Protein AF-A0A6J4XNP6-F1 (afdb_monomer_lite)

Sequence (85 aa):
MIKSKKVPIQIYLDPDQFKMIDLLSKSRNTSKAATIRNCIAKYLENLPLENDPALNLINLGASEKKDISAKHDDYLTESNRWNSE

Radius of gyration: 23.58 Å; chains: 1; bounding box: 70×32×32 Å

Structure (mmCIF, N/CA/C/O backbone):
data_AF-A0A6J4XNP6-F1
#
_entry.id   AF-A0A6J4XNP6-F1
#
loop_
_atom_site.group_PDB
_atom_site.id
_atom_site.type_symbol
_atom_site.label_atom_id
_atom_site.label_alt_id
_atom_site.label_comp_id
_atom_site.label_asym_id
_atom_site.label_entity_id
_atom_site.label_seq_id
_atom_site.pdbx_PDB_ins_code
_atom_site.Cartn_x
_atom_site.Cartn_y
_atom_site.Cartn_z
_atom_site.occupancy
_atom_site.B_iso_or_equiv
_atom_site.auth_seq_id
_atom_site.auth_comp_id
_atom_site.auth_asym_id
_atom_site.auth_atom_id
_atom_site.pdbx_PDB_model_num
ATOM 1 N N . MET A 1 1 ? 9.616 -18.143 5.745 1.00 40.34 1 MET A N 1
ATOM 2 C CA . MET A 1 1 ? 8.948 -17.022 5.045 1.00 40.34 1 MET A CA 1
ATOM 3 C C . MET A 1 1 ? 9.716 -15.746 5.369 1.00 40.34 1 MET A C 1
ATOM 5 O O . MET A 1 1 ? 9.658 -15.292 6.506 1.00 40.34 1 MET A O 1
ATOM 9 N N . ILE A 1 2 ? 10.538 -15.239 4.446 1.00 46.22 2 ILE A N 1
ATOM 10 C CA . ILE A 1 2 ? 11.381 -14.061 4.709 1.00 46.22 2 ILE A CA 1
ATOM 11 C C . ILE A 1 2 ? 10.461 -12.839 4.736 1.00 46.22 2 ILE A C 1
ATOM 13 O O . ILE A 1 2 ? 9.861 -12.472 3.731 1.00 46.22 2 ILE A O 1
ATOM 17 N N . LYS A 1 3 ? 10.281 -12.248 5.917 1.00 56.88 3 LYS A N 1
ATOM 18 C CA . LYS A 1 3 ? 9.453 -11.056 6.105 1.00 56.88 3 LYS A CA 1
ATOM 19 C C . LYS A 1 3 ? 10.258 -9.861 5.588 1.00 56.88 3 LYS A C 1
ATOM 21 O O . LYS A 1 3 ? 11.151 -9.388 6.287 1.00 56.88 3 LYS A O 1
ATOM 26 N N . SER A 1 4 ? 9.985 -9.404 4.366 1.00 69.06 4 SER A N 1
ATOM 27 C CA . SER A 1 4 ? 10.644 -8.221 3.797 1.00 69.06 4 SER A CA 1
ATOM 28 C C . SER A 1 4 ? 10.478 -7.031 4.747 1.00 69.06 4 SER A C 1
ATOM 30 O O . SER A 1 4 ? 9.363 -6.736 5.196 1.00 69.06 4 SER A O 1
ATOM 32 N N . LYS A 1 5 ? 11.587 -6.369 5.103 1.00 82.69 5 LYS A N 1
ATOM 33 C CA . LYS A 1 5 ? 11.554 -5.186 5.972 1.00 82.69 5 LYS A CA 1
ATOM 34 C C . LYS A 1 5 ? 10.749 -4.088 5.273 1.00 82.69 5 LYS A C 1
ATOM 36 O O . LYS A 1 5 ? 11.043 -3.726 4.140 1.00 82.69 5 LYS A O 1
ATOM 41 N N . LYS A 1 6 ? 9.716 -3.575 5.945 1.00 82.00 6 LYS A N 1
ATOM 42 C CA . LYS A 1 6 ? 8.929 -2.441 5.443 1.00 82.00 6 LYS A CA 1
ATOM 43 C C . LYS A 1 6 ? 9.708 -1.156 5.697 1.00 82.00 6 LYS A C 1
ATOM 45 O O . LYS A 1 6 ? 10.143 -0.935 6.825 1.00 82.00 6 LYS A O 1
ATOM 50 N N . VAL A 1 7 ? 9.837 -0.319 4.675 1.00 88.12 7 VAL A N 1
ATOM 51 C CA . VAL A 1 7 ? 10.421 1.021 4.799 1.00 88.12 7 VAL A CA 1
ATOM 52 C C . VAL A 1 7 ? 9.295 2.009 5.132 1.00 88.12 7 VAL A C 1
ATOM 54 O O . VAL A 1 7 ? 8.286 2.018 4.420 1.00 88.12 7 VAL A O 1
ATOM 57 N N . PRO A 1 8 ? 9.393 2.787 6.226 1.00 87.06 8 PRO A N 1
ATOM 58 C CA . PRO A 1 8 ? 8.408 3.816 6.534 1.00 87.06 8 PRO A CA 1
ATOM 59 C C . PRO A 1 8 ? 8.555 4.981 5.553 1.00 87.06 8 PRO A C 1
ATOM 61 O O . PRO A 1 8 ? 9.658 5.456 5.307 1.00 87.06 8 PRO A O 1
ATOM 64 N N . ILE A 1 9 ? 7.435 5.4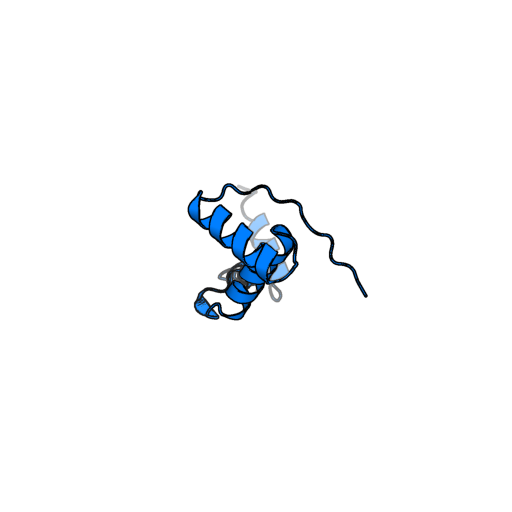41 5.000 1.00 88.69 9 ILE A N 1
ATOM 65 C CA . ILE A 1 9 ? 7.384 6.584 4.086 1.00 88.69 9 ILE A CA 1
ATOM 66 C C . ILE A 1 9 ? 6.226 7.471 4.539 1.00 88.69 9 ILE A C 1
ATOM 68 O O . ILE A 1 9 ? 5.119 6.975 4.768 1.00 88.69 9 ILE A O 1
ATOM 72 N N . GLN A 1 10 ? 6.485 8.769 4.674 1.00 90.25 10 GLN A N 1
ATOM 73 C CA . GLN A 1 10 ? 5.457 9.783 4.875 1.00 90.25 10 GLN A CA 1
ATOM 74 C C . GLN A 1 10 ? 5.117 10.401 3.520 1.00 90.25 10 GLN A C 1
ATOM 76 O O . GLN A 1 10 ? 6.008 10.827 2.792 1.00 90.25 10 GLN A O 1
ATOM 81 N N . ILE A 1 11 ? 3.830 10.436 3.185 1.00 87.81 11 ILE A N 1
ATOM 82 C CA . ILE A 1 11 ? 3.321 11.042 1.954 1.00 87.81 11 ILE A CA 1
ATOM 83 C C . ILE A 1 11 ? 2.168 11.980 2.293 1.00 87.81 11 ILE A C 1
ATOM 85 O O . ILE A 1 11 ? 1.384 11.702 3.203 1.00 87.81 11 ILE A O 1
ATOM 89 N N . TYR A 1 12 ? 2.068 13.075 1.550 1.00 92.88 12 TYR A N 1
ATOM 90 C CA . TYR A 1 12 ? 0.890 13.932 1.561 1.00 92.88 12 TYR A CA 1
ATOM 91 C C . TYR A 1 12 ? -0.097 13.414 0.520 1.00 92.88 12 TYR A C 1
ATOM 93 O O . TYR A 1 12 ? 0.303 12.990 -0.562 1.00 92.88 12 TYR A O 1
ATOM 101 N N . LEU A 1 13 ? -1.375 13.406 0.881 1.00 91.75 13 LEU A N 1
ATOM 102 C CA . LEU A 1 13 ? -2.467 12.987 0.014 1.00 91.75 13 LEU A CA 1
ATOM 103 C C . LEU A 1 13 ? -3.425 14.151 -0.148 1.00 91.75 13 LEU A C 1
ATOM 105 O O . LEU A 1 13 ? -3.691 14.870 0.820 1.00 91.75 13 LEU A O 1
ATOM 109 N N . ASP A 1 14 ? -4.001 14.268 -1.337 1.00 96.06 14 ASP A N 1
ATOM 110 C CA . ASP A 1 14 ? -5.105 15.192 -1.536 1.00 96.06 14 ASP A CA 1
ATOM 111 C C . ASP A 1 14 ? -6.300 14.774 -0.660 1.00 96.06 14 ASP A C 1
ATOM 113 O O . ASP A 1 14 ? -6.502 13.575 -0.408 1.00 96.06 14 ASP A O 1
ATOM 117 N N . PRO A 1 15 ? -7.143 15.725 -0.215 1.00 96.00 15 PRO A N 1
ATOM 118 C CA . PRO A 1 15 ? -8.297 15.415 0.628 1.00 96.00 15 PRO A CA 1
ATOM 119 C C . PRO A 1 15 ? -9.202 14.326 0.041 1.00 96.00 15 PRO A C 1
ATOM 121 O O . PRO A 1 15 ? -9.720 13.480 0.773 1.00 96.00 15 PRO A O 1
ATOM 124 N N . ASP A 1 16 ? -9.364 14.305 -1.281 1.00 94.62 16 ASP A N 1
ATOM 125 C CA . ASP A 1 16 ? -10.220 13.332 -1.957 1.00 94.62 16 ASP A CA 1
ATOM 126 C C . ASP A 1 16 ? -9.576 11.946 -2.057 1.00 94.62 16 ASP A C 1
ATOM 128 O O . ASP A 1 16 ? -10.260 10.936 -1.869 1.00 94.62 16 ASP A O 1
ATOM 132 N N . GLN A 1 17 ? -8.251 11.873 -2.223 1.00 92.31 17 GLN A N 1
ATOM 133 C CA . GLN A 1 17 ? -7.510 10.612 -2.134 1.00 92.31 17 GLN A CA 1
ATOM 134 C C . GLN A 1 17 ? -7.631 10.012 -0.728 1.00 92.31 17 GLN A C 1
ATOM 136 O O . GLN A 1 17 ? -7.889 8.815 -0.581 1.00 92.31 17 GLN A O 1
ATOM 141 N N . PHE A 1 18 ? -7.509 10.843 0.314 1.00 94.25 18 PHE A N 1
ATOM 142 C CA . PHE A 1 18 ? -7.669 10.402 1.698 1.00 94.25 18 PHE A CA 1
ATOM 143 C C . PHE A 1 18 ? -9.074 9.849 1.968 1.00 94.25 18 PHE A C 1
ATOM 145 O O . PHE A 1 18 ? -9.197 8.751 2.518 1.00 94.25 18 PHE A O 1
ATOM 152 N N . LYS A 1 19 ? -10.128 10.561 1.541 1.00 96.50 19 LYS A N 1
ATOM 153 C CA . LYS A 1 19 ? -11.521 10.088 1.655 1.00 96.50 19 LYS A CA 1
ATOM 154 C C . LYS A 1 19 ? -11.711 8.746 0.951 1.00 96.50 19 LYS A C 1
ATOM 156 O O . LYS A 1 19 ? -12.294 7.829 1.526 1.00 96.50 19 LYS A O 1
ATOM 161 N N . MET A 1 20 ? -11.184 8.607 -0.266 1.00 94.94 20 MET A N 1
ATOM 162 C CA . MET A 1 20 ? -11.313 7.377 -1.044 1.00 94.94 20 MET A CA 1
ATOM 163 C C . MET A 1 20 ? -10.610 6.198 -0.362 1.00 94.94 20 MET A C 1
ATOM 165 O O . MET A 1 20 ? -11.185 5.117 -0.232 1.00 94.94 20 MET A O 1
ATOM 169 N N . ILE A 1 21 ? -9.390 6.407 0.143 1.00 95.19 21 ILE A N 1
ATOM 170 C CA . ILE A 1 21 ? -8.648 5.386 0.893 1.00 95.19 21 ILE A CA 1
ATOM 171 C C . ILE A 1 21 ? -9.381 5.019 2.186 1.00 95.19 21 ILE A C 1
ATOM 173 O O . ILE A 1 21 ? -9.427 3.840 2.537 1.00 95.19 21 ILE A O 1
ATOM 177 N N . ASP A 1 22 ? -9.969 5.987 2.893 1.00 95.44 22 ASP A N 1
ATOM 178 C CA . ASP A 1 22 ? -10.740 5.719 4.107 1.00 95.44 22 ASP A CA 1
ATOM 179 C C . ASP A 1 22 ? -11.950 4.820 3.816 1.00 95.44 22 ASP A C 1
ATOM 181 O O . ASP A 1 22 ? -12.089 3.770 4.450 1.00 95.44 22 ASP A O 1
ATOM 185 N N . LEU A 1 23 ? -12.751 5.156 2.801 1.00 96.06 23 LEU A N 1
ATOM 186 C CA . LEU A 1 23 ? -13.901 4.351 2.375 1.00 96.06 23 LEU A CA 1
ATOM 187 C C . LEU A 1 23 ? -13.485 2.943 1.927 1.00 96.06 23 LEU A C 1
ATOM 189 O O . LEU A 1 23 ? -14.060 1.949 2.378 1.00 96.06 23 LEU A O 1
ATOM 193 N N . LEU A 1 24 ? -12.445 2.838 1.095 1.00 95.00 24 LEU A N 1
ATOM 194 C CA . LEU A 1 24 ? -11.928 1.554 0.619 1.00 95.00 24 LEU A CA 1
ATOM 195 C C . LEU A 1 24 ? -11.415 0.688 1.771 1.00 95.00 24 LEU A C 1
ATOM 197 O O . LEU A 1 24 ? -11.730 -0.501 1.831 1.00 95.00 24 LEU A O 1
ATOM 201 N N . SER A 1 25 ? -10.677 1.282 2.708 1.00 95.38 25 SER A N 1
ATOM 202 C CA . SER A 1 25 ? -10.122 0.567 3.857 1.00 95.38 25 SER A CA 1
ATOM 203 C C . SER A 1 25 ? -11.221 -0.015 4.751 1.00 95.38 25 SER A C 1
ATOM 205 O O . SER A 1 25 ? -11.149 -1.189 5.118 1.00 95.38 25 SER A O 1
ATOM 207 N N . LYS A 1 26 ? -12.288 0.761 4.995 1.00 95.12 26 LYS A N 1
ATOM 208 C CA . LYS A 1 26 ? -13.477 0.335 5.746 1.00 95.12 26 LYS A CA 1
ATOM 209 C C . LYS A 1 26 ? -14.233 -0.776 5.023 1.00 95.12 26 LYS A C 1
ATOM 211 O O . LYS A 1 26 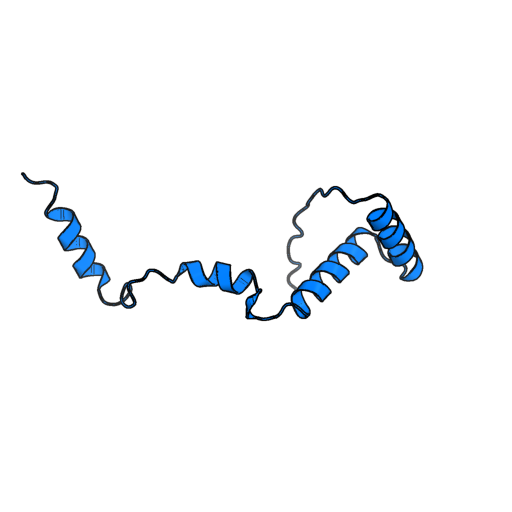? -14.502 -1.807 5.626 1.00 95.12 26 LYS A O 1
ATOM 216 N N . SER A 1 27 ? -14.504 -0.609 3.725 1.00 95.06 27 SER A N 1
ATOM 217 C CA . SER A 1 27 ? -15.241 -1.606 2.930 1.00 95.06 27 SER A CA 1
ATOM 218 C C . SER A 1 27 ? -14.546 -2.970 2.874 1.00 95.06 27 SER A C 1
ATOM 220 O O . SER A 1 27 ? -15.204 -4.003 2.821 1.00 95.06 27 SER A O 1
ATOM 222 N N . ARG A 1 28 ? -13.207 -2.982 2.912 1.00 91.00 28 ARG A N 1
ATOM 223 C CA . ARG A 1 28 ? -12.385 -4.198 2.819 1.00 91.00 28 ARG A CA 1
ATOM 224 C C . ARG A 1 28 ? -11.910 -4.718 4.174 1.00 91.00 28 ARG A C 1
ATOM 226 O O . ARG A 1 28 ? -11.163 -5.689 4.200 1.00 91.00 28 ARG A O 1
ATOM 233 N N . ASN A 1 29 ? -12.286 -4.066 5.277 1.00 94.12 29 ASN A N 1
ATOM 234 C CA . ASN A 1 29 ? -11.776 -4.344 6.621 1.00 94.12 29 ASN A CA 1
ATOM 235 C C . ASN A 1 29 ? -10.232 -4.435 6.674 1.00 94.12 29 ASN A C 1
ATOM 237 O O . ASN A 1 29 ? -9.651 -5.354 7.251 1.00 94.12 29 ASN A O 1
ATOM 241 N N . THR A 1 30 ? -9.546 -3.493 6.020 1.00 94.06 30 THR A N 1
ATOM 242 C CA . THR A 1 30 ? -8.076 -3.413 6.014 1.00 94.06 30 THR A CA 1
ATOM 243 C C . THR A 1 30 ? -7.605 -2.068 6.549 1.00 94.06 30 THR A C 1
ATOM 245 O O . THR A 1 30 ? -8.350 -1.094 6.582 1.00 94.06 30 THR A O 1
ATOM 248 N N . SER A 1 31 ? -6.335 -1.971 6.950 1.00 94.00 31 SER A N 1
ATOM 249 C CA . SER A 1 31 ? -5.754 -0.661 7.268 1.00 94.00 31 SER A CA 1
ATOM 250 C C . SER A 1 31 ? -5.594 0.196 6.008 1.00 94.00 31 SER A C 1
ATOM 252 O O . SER A 1 31 ? -5.293 -0.320 4.928 1.00 94.00 31 SER A O 1
ATOM 254 N N . LYS A 1 32 ? -5.676 1.524 6.163 1.00 92.69 32 LYS A N 1
ATOM 255 C CA . LYS A 1 32 ? -5.370 2.497 5.096 1.00 92.69 32 LYS A CA 1
ATOM 256 C C . LYS A 1 32 ? -4.018 2.209 4.438 1.00 92.69 32 LYS A C 1
ATOM 258 O O . LYS A 1 32 ? -3.916 2.137 3.221 1.00 92.69 32 LYS A O 1
ATOM 263 N N . ALA A 1 33 ? -2.994 1.923 5.243 1.00 91.50 33 ALA A N 1
ATOM 264 C CA . ALA A 1 33 ? -1.663 1.583 4.746 1.00 91.50 33 ALA A CA 1
ATOM 265 C C . ALA A 1 33 ? -1.632 0.265 3.947 1.00 91.50 33 ALA A C 1
ATOM 267 O O . ALA A 1 33 ? -0.853 0.136 3.006 1.00 91.50 33 ALA A O 1
ATOM 268 N N . ALA A 1 34 ? -2.444 -0.735 4.312 1.00 92.00 34 ALA A N 1
ATOM 269 C CA . ALA A 1 34 ? -2.569 -1.962 3.524 1.00 92.00 34 ALA A CA 1
ATOM 270 C C . ALA A 1 34 ? -3.289 -1.710 2.196 1.00 92.00 34 ALA A C 1
ATOM 272 O O . ALA A 1 34 ? -2.841 -2.219 1.173 1.00 92.00 34 ALA A O 1
ATOM 273 N N . THR A 1 35 ? -4.329 -0.872 2.206 1.00 94.19 35 THR A N 1
ATOM 274 C CA . THR A 1 35 ? -5.021 -0.429 0.989 1.00 94.19 35 THR A CA 1
ATOM 275 C C . THR A 1 35 ? -4.052 0.288 0.046 1.00 94.19 35 THR A C 1
ATOM 277 O O . THR A 1 35 ? -3.932 -0.115 -1.105 1.00 94.19 35 THR A O 1
ATOM 280 N N . ILE A 1 36 ? -3.287 1.265 0.547 1.00 92.75 36 ILE A N 1
ATOM 281 C CA . ILE A 1 36 ? -2.292 2.012 -0.241 1.00 92.75 36 ILE A CA 1
ATOM 282 C C . ILE A 1 36 ? -1.256 1.066 -0.859 1.00 92.75 36 ILE A C 1
ATOM 284 O O . ILE A 1 36 ? -1.026 1.113 -2.063 1.00 92.75 36 ILE A O 1
ATOM 288 N N . ARG A 1 37 ? -0.674 0.153 -0.067 1.00 91.88 37 ARG A N 1
ATOM 289 C CA . ARG A 1 37 ? 0.295 -0.829 -0.587 1.00 91.88 37 ARG A CA 1
ATOM 290 C C . ARG A 1 37 ? -0.296 -1.714 -1.681 1.00 91.88 37 ARG A C 1
ATOM 292 O O . ARG A 1 37 ? 0.383 -1.985 -2.661 1.00 91.88 37 ARG A O 1
ATOM 299 N N . ASN A 1 38 ? -1.541 -2.153 -1.521 1.00 91.50 38 ASN A N 1
ATOM 300 C CA . ASN A 1 38 ? -2.220 -2.969 -2.523 1.00 91.50 38 ASN A CA 1
ATOM 301 C C . ASN A 1 38 ? -2.494 -2.183 -3.816 1.00 91.50 38 ASN A C 1
ATOM 303 O O . ASN A 1 38 ? -2.347 -2.732 -4.900 1.00 91.50 38 ASN A O 1
ATOM 307 N N . CYS A 1 39 ? -2.858 -0.901 -3.717 1.00 90.69 39 CYS A N 1
ATOM 308 C CA . CYS A 1 39 ? -3.005 -0.039 -4.890 1.00 90.69 39 CYS A CA 1
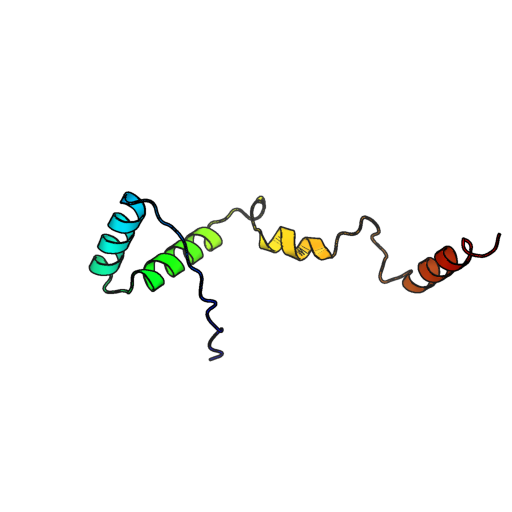ATOM 309 C C . CYS A 1 39 ? -1.673 0.129 -5.633 1.00 90.69 39 CYS A C 1
ATOM 311 O O . CYS A 1 39 ? -1.649 -0.008 -6.850 1.00 90.69 39 CYS A O 1
ATOM 313 N N . ILE A 1 40 ? -0.572 0.356 -4.905 1.00 90.62 40 ILE A N 1
ATOM 314 C CA . ILE A 1 40 ? 0.773 0.453 -5.492 1.00 90.62 40 ILE A CA 1
ATOM 315 C C . ILE A 1 40 ? 1.158 -0.860 -6.181 1.00 90.62 40 ILE A C 1
ATOM 317 O O . ILE A 1 40 ? 1.598 -0.830 -7.323 1.00 90.62 40 ILE A O 1
ATOM 321 N N . ALA A 1 41 ? 0.949 -2.008 -5.528 1.00 89.06 41 ALA A N 1
ATOM 322 C CA . ALA A 1 41 ? 1.256 -3.314 -6.114 1.00 89.06 41 ALA A CA 1
ATOM 323 C C . ALA A 1 41 ? 0.500 -3.535 -7.433 1.00 89.06 41 ALA A C 1
ATOM 325 O O . ALA A 1 41 ? 1.115 -3.834 -8.448 1.00 89.06 41 ALA A O 1
ATOM 326 N N . LYS A 1 42 ? -0.811 -3.273 -7.446 1.00 89.44 42 LYS A N 1
ATOM 327 C CA . LYS A 1 42 ? -1.628 -3.381 -8.661 1.00 89.44 42 LYS A CA 1
ATOM 328 C C . LYS A 1 42 ? -1.208 -2.410 -9.754 1.00 89.44 42 LYS A C 1
ATOM 330 O O . LYS A 1 42 ? -1.273 -2.758 -10.924 1.00 89.44 42 LYS A O 1
ATOM 335 N N . TYR A 1 43 ? -0.821 -1.191 -9.394 1.00 86.88 43 TYR A N 1
ATOM 336 C CA . TYR A 1 43 ? -0.322 -0.228 -10.369 1.00 86.88 43 TYR A CA 1
ATOM 337 C C . TYR A 1 43 ? 0.961 -0.740 -11.038 1.00 86.88 43 TYR A C 1
ATOM 339 O O . TYR A 1 43 ? 1.055 -0.713 -12.259 1.00 86.88 43 TYR A O 1
ATOM 347 N N . LEU A 1 44 ? 1.899 -1.273 -10.249 1.00 83.44 44 LEU A N 1
ATOM 348 C CA . LEU A 1 44 ? 3.153 -1.834 -10.757 1.00 83.44 44 LEU A CA 1
ATOM 349 C C . LEU A 1 44 ? 2.938 -3.100 -11.599 1.00 83.44 44 LEU A C 1
ATOM 351 O O . LEU A 1 44 ? 3.578 -3.250 -12.629 1.00 83.44 44 LEU A O 1
ATOM 355 N N . GLU A 1 45 ? 2.017 -3.984 -11.208 1.00 84.81 45 GLU A N 1
ATOM 356 C CA . GLU A 1 45 ? 1.675 -5.192 -11.982 1.00 84.81 45 GLU A CA 1
ATOM 357 C C . GLU A 1 45 ? 1.097 -4.874 -13.370 1.00 84.81 45 GLU A C 1
ATOM 359 O O . GLU A 1 45 ? 1.246 -5.669 -14.292 1.00 84.81 45 GLU A O 1
ATOM 364 N N . ASN A 1 46 ? 0.429 -3.726 -13.518 1.00 83.69 46 ASN A N 1
ATOM 365 C CA . ASN A 1 46 ? -0.194 -3.299 -14.774 1.00 83.69 46 ASN A CA 1
ATOM 366 C C . ASN A 1 46 ? 0.644 -2.262 -15.534 1.00 83.69 46 ASN A C 1
ATOM 368 O O . ASN A 1 46 ? 0.159 -1.678 -16.507 1.00 83.69 46 ASN A O 1
ATOM 372 N N . LEU A 1 47 ? 1.874 -1.995 -15.092 1.00 80.88 47 LEU A N 1
ATOM 373 C CA . LEU A 1 47 ? 2.748 -1.054 -15.771 1.00 80.88 47 LEU A CA 1
ATOM 374 C C . LEU A 1 47 ? 3.235 -1.678 -17.092 1.00 80.88 47 LEU A C 1
ATOM 376 O O . LEU A 1 47 ? 3.757 -2.795 -17.073 1.00 80.88 47 LEU A O 1
ATOM 380 N N . PRO A 1 48 ? 3.100 -0.993 -18.243 1.00 78.00 48 PRO A N 1
ATOM 381 C CA . PRO A 1 48 ? 3.739 -1.446 -19.472 1.00 78.00 48 PRO A CA 1
ATOM 382 C C . PRO A 1 48 ? 5.246 -1.567 -19.249 1.00 78.00 48 PRO A C 1
ATOM 384 O O . PRO A 1 48 ? 5.830 -0.685 -18.618 1.00 78.00 48 PRO A O 1
ATOM 387 N N . LEU A 1 49 ? 5.870 -2.613 -19.800 1.00 67.62 49 LEU A N 1
ATOM 388 C CA . LEU A 1 49 ? 7.312 -2.864 -19.663 1.00 67.62 49 LEU A CA 1
ATOM 389 C C . LEU A 1 49 ? 8.146 -1.620 -19.993 1.00 67.62 49 LEU A C 1
ATOM 391 O O . LEU A 1 49 ? 9.065 -1.294 -19.263 1.00 67.62 49 LEU A O 1
ATOM 395 N N . GLU A 1 50 ? 7.772 -0.863 -21.023 1.00 70.44 50 GLU A N 1
ATOM 396 C CA . GLU A 1 50 ? 8.453 0.375 -21.435 1.00 70.44 50 GLU A CA 1
ATOM 397 C C . GLU A 1 50 ? 8.538 1.449 -20.335 1.00 70.44 50 GLU A C 1
ATOM 399 O O . GLU A 1 50 ? 9.433 2.289 -20.360 1.00 70.44 50 GLU A O 1
ATOM 404 N N . ASN A 1 51 ? 7.631 1.416 -19.357 1.00 6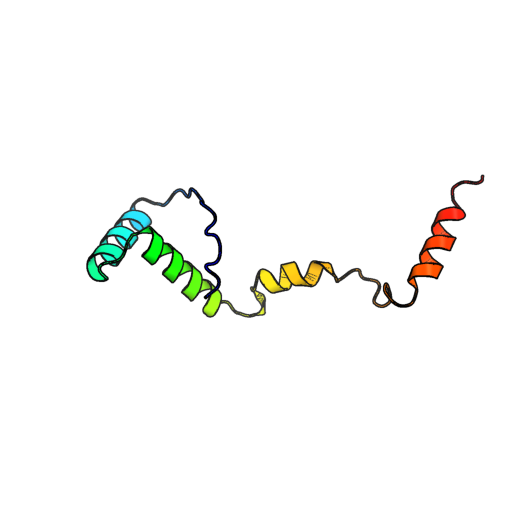7.06 51 ASN A N 1
ATOM 405 C CA . ASN A 1 51 ? 7.574 2.367 -18.250 1.00 67.06 51 ASN A CA 1
ATOM 406 C C . ASN A 1 51 ? 8.118 1.789 -16.939 1.00 67.06 51 ASN A C 1
ATOM 408 O O . ASN A 1 51 ? 8.050 2.471 -15.917 1.00 67.06 51 ASN A O 1
ATOM 412 N N . ASP A 1 52 ? 8.619 0.548 -16.937 1.00 64.25 52 ASP A N 1
ATOM 413 C CA . ASP A 1 52 ? 9.066 -0.129 -15.723 1.00 64.25 52 ASP A CA 1
ATOM 414 C C . ASP A 1 52 ? 10.311 0.566 -15.135 1.00 64.25 52 ASP A C 1
ATOM 416 O O . ASP A 1 52 ? 11.400 0.519 -15.720 1.00 64.25 52 ASP A O 1
ATOM 420 N N . PRO A 1 53 ? 10.204 1.200 -13.951 1.00 63.69 53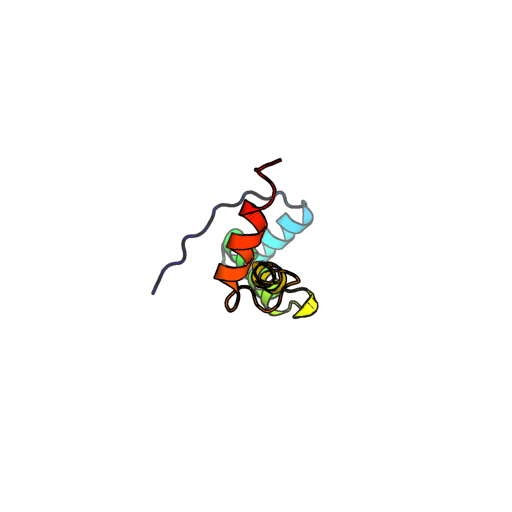 PRO A N 1
ATOM 421 C CA . PRO A 1 53 ? 11.345 1.840 -13.311 1.00 63.69 53 PRO A CA 1
ATOM 422 C C . PRO A 1 53 ? 12.452 0.842 -12.937 1.00 63.69 53 PRO A C 1
ATOM 424 O O . PRO A 1 53 ? 13.608 1.248 -12.805 1.00 63.69 53 PRO A O 1
ATOM 427 N N . ALA A 1 54 ? 12.148 -0.454 -12.799 1.00 65.62 54 ALA A N 1
ATOM 428 C CA . ALA A 1 54 ? 13.156 -1.487 -12.596 1.00 65.62 54 ALA A CA 1
ATOM 429 C C . ALA A 1 54 ? 14.027 -1.698 -13.844 1.00 65.62 54 ALA A C 1
ATOM 431 O O . ALA A 1 54 ? 15.222 -1.940 -13.691 1.00 65.62 54 ALA A O 1
ATOM 432 N N . LEU A 1 55 ? 13.492 -1.533 -15.062 1.00 56.91 55 LEU A N 1
ATOM 433 C CA . LEU A 1 55 ? 14.301 -1.577 -16.290 1.00 56.91 55 LEU A CA 1
ATOM 434 C C . LEU A 1 55 ? 15.297 -0.413 -16.352 1.00 56.91 55 LEU A C 1
ATOM 436 O O . LEU A 1 55 ? 16.446 -0.608 -16.742 1.00 56.91 55 LEU A O 1
ATOM 440 N N . ASN A 1 56 ? 14.902 0.772 -15.878 1.00 56.19 56 ASN A N 1
ATOM 441 C CA . ASN A 1 56 ? 15.826 1.899 -15.724 1.00 56.19 56 ASN A CA 1
ATOM 442 C C . ASN A 1 56 ? 16.902 1.631 -14.659 1.00 56.19 56 ASN A C 1
ATOM 444 O O . ASN A 1 56 ? 18.043 2.056 -14.824 1.00 56.19 56 ASN A O 1
ATOM 448 N N . LEU A 1 57 ? 16.572 0.895 -13.592 1.00 53.28 57 LEU A N 1
ATOM 449 C CA . LEU A 1 57 ? 17.547 0.462 -12.586 1.00 53.28 57 LEU A CA 1
ATOM 450 C C . LEU A 1 57 ? 18.517 -0.602 -13.138 1.00 53.28 57 LEU A C 1
ATOM 452 O O . LEU A 1 57 ? 19.696 -0.591 -12.799 1.00 53.28 57 LEU A O 1
ATOM 456 N N . ILE A 1 58 ? 18.043 -1.499 -14.009 1.00 51.00 58 ILE A N 1
ATOM 457 C CA . ILE A 1 58 ? 18.862 -2.515 -14.696 1.00 51.00 58 ILE A CA 1
ATOM 458 C C . ILE A 1 58 ? 19.794 -1.868 -15.739 1.00 51.00 58 ILE A C 1
ATOM 460 O O . ILE A 1 58 ? 20.889 -2.374 -15.984 1.00 51.00 58 ILE A O 1
ATOM 464 N N . ASN A 1 59 ? 19.441 -0.692 -16.268 1.00 45.12 59 ASN A N 1
ATOM 465 C CA . ASN A 1 59 ? 20.321 0.111 -17.123 1.00 45.12 59 ASN A CA 1
ATOM 466 C C . ASN A 1 59 ? 21.537 0.733 -16.399 1.00 45.12 59 ASN A C 1
ATOM 468 O O . ASN A 1 59 ? 22.358 1.373 -17.052 1.00 45.12 59 ASN A O 1
ATOM 472 N N . LEU A 1 60 ? 21.752 0.469 -15.102 1.00 45.06 60 LEU A N 1
ATOM 473 C CA . LEU A 1 60 ? 23.019 0.758 -14.402 1.00 45.06 60 LEU A CA 1
ATOM 474 C C . LEU A 1 60 ? 24.208 -0.117 -14.865 1.00 45.06 60 LEU A C 1
ATOM 476 O O . LEU A 1 60 ? 25.287 -0.040 -14.282 1.00 45.06 60 LEU A O 1
ATOM 480 N N . GLY A 1 61 ? 24.035 -0.933 -15.912 1.00 42.41 61 GLY A N 1
ATOM 481 C CA . GLY A 1 61 ? 25.114 -1.623 -16.632 1.00 42.41 61 GLY A CA 1
ATOM 482 C C . GLY A 1 61 ? 25.322 -1.156 -18.080 1.00 42.41 61 GLY A C 1
ATOM 483 O O . GLY A 1 61 ? 26.248 -1.628 -18.736 1.00 42.41 61 GLY A O 1
ATOM 484 N N . ALA A 1 62 ? 24.498 -0.238 -18.596 1.00 44.62 62 ALA A N 1
ATOM 485 C CA . ALA A 1 62 ? 24.596 0.248 -19.971 1.00 44.62 62 ALA A CA 1
ATOM 486 C C . ALA A 1 62 ? 25.587 1.420 -20.073 1.00 44.62 62 ALA A C 1
ATOM 488 O O . ALA A 1 62 ? 25.230 2.545 -20.412 1.00 44.62 62 ALA A O 1
ATOM 489 N N . SER A 1 63 ? 26.862 1.155 -19.777 1.00 47.59 63 SER A N 1
ATOM 490 C CA . SER A 1 63 ? 27.929 1.941 -20.397 1.00 47.59 63 SER A CA 1
ATOM 491 C C . SER A 1 63 ? 27.877 1.677 -21.906 1.00 47.59 63 SER A C 1
ATOM 493 O O . SER A 1 63 ? 27.707 0.532 -22.324 1.00 47.59 63 SER A O 1
ATOM 495 N N . GLU A 1 64 ? 28.058 2.703 -22.740 1.00 45.84 64 GLU A N 1
ATOM 496 C CA . GLU A 1 64 ? 28.132 2.580 -24.209 1.00 45.84 64 GLU A CA 1
ATOM 497 C C . GLU A 1 64 ? 29.265 1.654 -24.704 1.00 45.84 64 GLU A C 1
ATOM 499 O O . GLU A 1 64 ? 29.381 1.381 -25.899 1.00 45.84 64 GLU A O 1
ATOM 504 N N . LYS A 1 65 ? 30.101 1.123 -23.805 1.00 51.38 65 LYS A N 1
ATOM 505 C CA . LYS A 1 65 ? 31.116 0.119 -24.118 1.00 51.38 65 LYS A CA 1
ATOM 506 C C . LYS A 1 65 ? 30.606 -1.280 -23.771 1.00 51.38 65 LYS A C 1
ATOM 508 O O . LYS A 1 65 ? 30.579 -1.681 -22.614 1.00 51.38 65 LYS A O 1
ATOM 513 N N . LYS A 1 66 ? 30.260 -2.047 -24.807 1.00 49.38 66 LYS A N 1
ATOM 514 C CA . LYS A 1 66 ? 29.753 -3.431 -24.720 1.00 49.38 66 LYS A CA 1
ATOM 515 C C . LYS A 1 66 ? 30.731 -4.467 -24.134 1.00 49.38 66 LYS A C 1
ATOM 517 O O . LYS A 1 66 ? 30.288 -5.564 -23.824 1.00 49.38 66 LYS A O 1
ATOM 522 N N . ASP A 1 67 ? 32.006 -4.126 -23.929 1.00 51.44 67 ASP A N 1
ATOM 523 C CA . ASP A 1 67 ? 33.071 -5.092 -23.600 1.00 51.44 67 ASP A CA 1
ATOM 524 C C . ASP A 1 67 ? 33.864 -4.742 -22.324 1.00 51.44 67 ASP A C 1
ATOM 526 O O . ASP A 1 67 ? 35.067 -4.990 -22.231 1.00 51.44 67 ASP A O 1
ATOM 530 N N . ILE A 1 68 ? 33.211 -4.166 -21.308 1.00 53.53 68 ILE A N 1
ATOM 531 C CA . ILE A 1 68 ? 33.883 -3.769 -20.050 1.00 53.53 68 ILE A CA 1
ATOM 532 C C . ILE A 1 68 ? 34.462 -4.981 -19.298 1.00 53.53 68 ILE A C 1
ATOM 534 O O . ILE A 1 68 ? 35.494 -4.873 -18.644 1.00 53.53 68 ILE A O 1
ATOM 538 N N . SER A 1 69 ? 33.828 -6.153 -19.418 1.00 52.84 69 SER A N 1
ATOM 539 C CA . SER A 1 69 ? 34.289 -7.374 -18.744 1.00 52.84 69 SER A CA 1
ATOM 540 C C . SER A 1 69 ? 35.425 -8.088 -19.483 1.00 52.84 69 SER A C 1
ATOM 542 O O . SER A 1 69 ? 36.130 -8.876 -18.861 1.00 52.84 69 SER A O 1
ATOM 544 N N . ALA A 1 70 ? 35.589 -7.854 -20.791 1.00 54.00 70 ALA A N 1
ATOM 545 C CA . ALA A 1 70 ? 36.583 -8.547 -21.616 1.00 54.00 70 ALA A CA 1
ATOM 546 C C . ALA A 1 70 ? 37.896 -7.762 -21.760 1.00 54.00 70 ALA A C 1
ATOM 548 O O . ALA A 1 70 ? 38.939 -8.365 -21.982 1.00 54.00 70 ALA A O 1
ATOM 549 N N . LYS A 1 71 ? 37.852 -6.429 -21.626 1.00 52.25 71 LYS A N 1
ATOM 550 C CA . LYS A 1 71 ? 38.998 -5.524 -21.838 1.00 52.25 71 LYS A CA 1
ATOM 551 C C . LYS A 1 71 ? 39.359 -4.701 -20.603 1.00 52.25 71 LYS A C 1
ATOM 553 O O . LYS A 1 71 ? 39.881 -3.596 -20.714 1.00 52.25 71 LYS A O 1
ATOM 558 N N . HIS A 1 72 ? 39.040 -5.221 -19.420 1.00 52.28 72 HIS A N 1
ATOM 559 C CA . HIS A 1 72 ? 39.271 -4.535 -18.149 1.00 52.28 72 HIS A CA 1
ATOM 560 C C . HIS A 1 72 ? 40.740 -4.093 -17.981 1.00 52.28 72 HIS A C 1
ATOM 562 O O . HIS A 1 72 ? 40.998 -2.989 -17.506 1.00 52.28 72 HIS A O 1
ATOM 568 N N . ASP A 1 73 ? 41.688 -4.904 -18.460 1.00 50.00 73 ASP A N 1
ATOM 569 C CA . ASP A 1 73 ? 43.125 -4.630 -18.343 1.00 50.00 73 ASP A CA 1
ATOM 570 C C . ASP A 1 73 ? 43.630 -3.589 -19.365 1.00 50.00 73 ASP A C 1
ATOM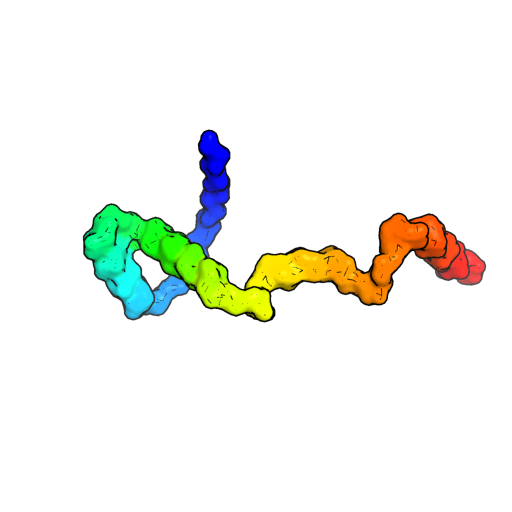 572 O O . ASP A 1 73 ? 44.534 -2.806 -19.058 1.00 50.00 73 ASP A O 1
ATOM 576 N N . ASP A 1 74 ? 43.002 -3.499 -20.544 1.00 57.59 74 ASP A N 1
ATOM 577 C CA . ASP A 1 74 ? 43.375 -2.539 -21.597 1.00 57.59 74 ASP A CA 1
ATOM 578 C C . ASP A 1 74 ? 43.033 -1.091 -21.194 1.00 57.59 74 ASP A C 1
ATOM 580 O O . ASP A 1 74 ? 43.761 -0.150 -21.508 1.00 57.59 74 ASP A O 1
ATOM 584 N N . TYR A 1 75 ? 41.948 -0.889 -20.438 1.00 54.19 75 TYR A N 1
ATOM 585 C CA . TYR A 1 75 ? 41.548 0.448 -19.978 1.00 54.19 75 TYR A CA 1
ATOM 586 C C . TYR A 1 75 ? 42.393 0.979 -18.813 1.00 54.19 75 TYR A C 1
ATOM 588 O O . TYR A 1 75 ? 42.431 2.190 -18.592 1.00 54.19 75 TYR A O 1
ATOM 596 N N . LEU A 1 76 ? 43.108 0.109 -18.093 1.00 54.00 76 LEU A N 1
ATOM 597 C CA . LEU A 1 76 ? 44.032 0.520 -17.031 1.00 54.00 76 LEU A CA 1
ATOM 598 C C . LEU A 1 76 ? 45.367 1.048 -17.582 1.00 54.00 76 LEU A C 1
ATOM 600 O O . LEU A 1 76 ? 46.066 1.797 -16.897 1.00 54.00 76 LEU A O 1
ATOM 604 N N . THR A 1 77 ? 45.729 0.700 -18.821 1.00 53.66 77 THR A N 1
ATOM 605 C CA . THR A 1 77 ? 46.980 1.157 -19.452 1.00 53.66 77 THR A CA 1
ATOM 606 C C . THR A 1 77 ? 46.851 2.525 -20.131 1.00 53.66 77 THR A C 1
ATOM 608 O O . THR A 1 77 ? 47.833 3.266 -20.186 1.00 53.66 77 THR A O 1
ATOM 611 N N . GLU A 1 78 ? 45.652 2.926 -20.567 1.00 52.12 78 GLU A N 1
ATOM 612 C CA . GLU A 1 78 ? 45.401 4.267 -21.127 1.00 52.12 78 GLU A CA 1
ATOM 613 C C . GLU A 1 78 ? 45.406 5.381 -20.064 1.00 52.12 78 GLU A C 1
ATOM 615 O O . GLU A 1 78 ? 45.851 6.496 -20.345 1.00 52.12 78 GLU A O 1
ATOM 620 N N . SER A 1 79 ? 45.007 5.092 -18.820 1.00 46.75 79 SER A N 1
ATOM 621 C CA . SER A 1 79 ? 44.996 6.081 -17.728 1.00 46.75 79 SER A CA 1
ATOM 622 C C . SER A 1 79 ? 46.384 6.450 -17.192 1.00 46.75 79 SER A C 1
ATOM 624 O O . SER A 1 79 ? 46.540 7.503 -16.577 1.00 46.75 79 SER A O 1
ATOM 626 N N . ASN A 1 80 ? 47.408 5.629 -17.444 1.00 44.81 80 ASN A N 1
ATOM 627 C CA . ASN A 1 80 ? 48.778 5.910 -16.999 1.00 44.81 80 ASN A CA 1
ATOM 628 C C . ASN A 1 80 ? 49.606 6.730 -17.999 1.00 44.81 80 ASN A C 1
ATOM 630 O O . ASN A 1 80 ? 50.719 7.128 -17.666 1.00 44.81 80 ASN A O 1
ATOM 634 N N . ARG A 1 81 ? 49.090 7.018 -19.204 1.00 47.59 81 ARG A N 1
ATOM 635 C CA . ARG A 1 81 ? 49.833 7.779 -20.227 1.00 47.59 81 ARG A CA 1
ATOM 636 C C . ARG A 1 81 ? 49.574 9.291 -20.221 1.00 47.59 81 ARG A C 1
ATOM 638 O O . ARG A 1 81 ? 50.173 9.993 -21.022 1.00 47.59 81 ARG A O 1
ATOM 645 N N . TRP A 1 82 ? 48.731 9.781 -19.308 1.00 42.97 82 TRP A N 1
ATOM 646 C CA . TRP A 1 82 ? 48.371 11.202 -19.154 1.00 42.97 82 TRP A CA 1
ATOM 647 C C . TRP A 1 82 ? 48.902 11.851 -17.859 1.00 42.97 82 TRP A C 1
ATOM 649 O O . TRP A 1 82 ? 48.468 12.940 -17.505 1.00 42.97 82 TRP A O 1
ATOM 659 N N . ASN A 1 83 ? 49.823 11.205 -17.133 1.00 45.59 83 ASN A N 1
ATOM 660 C CA . ASN A 1 83 ? 50.454 11.769 -15.923 1.00 45.59 83 ASN A CA 1
ATOM 661 C C . ASN A 1 83 ? 51.990 11.829 -16.013 1.00 45.59 83 ASN A C 1
ATOM 663 O O . ASN A 1 83 ? 52.689 11.784 -15.002 1.00 45.59 83 ASN A O 1
ATOM 667 N N . SER A 1 84 ? 52.548 11.888 -17.222 1.00 48.66 84 SER A N 1
ATOM 668 C CA . SER A 1 84 ? 53.988 12.089 -17.418 1.00 48.66 84 SER A CA 1
ATOM 669 C C . SER A 1 84 ? 54.264 12.883 -18.691 1.00 48.66 84 SER A C 1
ATOM 671 O O . SER A 1 84 ? 54.867 12.358 -19.618 1.00 48.66 84 SER A O 1
ATOM 673 N N . GLU A 1 85 ? 53.811 14.135 -18.713 1.00 44.25 85 GLU A N 1
ATOM 674 C CA . GLU A 1 85 ? 54.487 15.251 -19.393 1.00 44.25 85 GLU A CA 1
ATOM 675 C C . GLU A 1 85 ? 54.449 16.479 -18.479 1.00 44.25 85 GLU A C 1
ATOM 677 O O . GLU A 1 85 ? 53.375 16.738 -17.886 1.00 44.25 85 GLU A O 1
#

Secondary structure (DSSP, 8-state):
---PPPPP------HHHHHHHHHHHHHTT--HHHHHHHHHHHHHHTS-GGG-HHHHHHGGG--S-TTTTTSHHHHHHHTTSSS--

pLDDT: mean 72.46, std 20.14, range [40.34, 96.5]

Foldseek 3Di:
DDDPDDDDDDDDDDPVRVVVLVVVCVVVVHDSVVSVVVVVVVVQVPDDPVPRVVVVVVCVPPDVDPQCPPCVVVVVVVVVVPPDD